Protein AF-A0A950E9M8-F1 (afdb_monomer_lite)

Secondary structure (DSSP, 8-state):
-EEEEEE--SBS-EEEEEE-S-----SS--SSS-EEEEEEEE-TTTS-EEEEETTEEEE--S-TTS-EEEEEEEETTEEEEEETTEEEEEEEESPPPP-EEEES---SSSS-S--B-EEEEEE------

Radius of gyration: 14.22 Å; chains: 1; bounding box: 33×29×37 Å

Sequence (129 aa):
TRIRWDINGGQGTNFNVESWADSSPQGDNPPIGQAVVFYVSEWNGNSGVQVWLGNAVYTLTTNQNDFHTYQLQYHGGQYTASVDGVQVLGPVTGLPTPNTIYIGNPNFGYWTSSSWGQFDVDYVRVTAP

Foldseek 3Di:
DKKAWAFQKQFWFKKFFWAAPDQDLDDQDPPPRIQTQWMWDRHPRPQAIWIDGRPDIDHDPDHSRDIKDWDWDDDPQFIFIDINPHTDDDRDHDGDDTDYIDGTHSHPDDDDDMDHTDMDDPDDDDDDD

pLDDT: mean 84.2, std 13.76, range [51.75, 98.25]

Structure (mmCIF, N/CA/C/O backbone):
data_AF-A0A950E9M8-F1
#
_entry.id   AF-A0A950E9M8-F1
#
loop_
_atom_site.group_PDB
_atom_site.id
_atom_site.type_symbol
_atom_site.label_atom_id
_atom_site.label_alt_id
_atom_site.label_comp_id
_atom_site.label_asym_id
_atom_site.label_entity_id
_atom_site.label_seq_id
_atom_site.pdbx_PDB_ins_code
_atom_site.Cartn_x
_atom_site.Cartn_y
_atom_site.Cartn_z
_atom_site.occupancy
_atom_site.B_iso_or_equiv
_atom_site.auth_seq_id
_atom_site.auth_comp_id
_atom_site.auth_asym_id
_atom_site.auth_atom_id
_atom_site.pdbx_PDB_model_num
ATOM 1 N N . THR A 1 1 ? -1.340 -8.026 1.694 1.00 93.56 1 THR A N 1
ATOM 2 C CA . THR A 1 1 ? -1.115 -8.264 0.257 1.00 93.56 1 THR A CA 1
ATOM 3 C C . THR A 1 1 ? 0.213 -8.974 0.074 1.00 93.56 1 THR A C 1
ATOM 5 O O . THR A 1 1 ? 1.052 -8.856 0.963 1.00 93.56 1 THR A O 1
ATOM 8 N N . ARG A 1 2 ? 0.397 -9.739 -1.003 1.00 96.69 2 ARG A N 1
ATOM 9 C CA . ARG A 1 2 ? 1.681 -10.364 -1.355 1.00 96.69 2 ARG A CA 1
ATOM 10 C C . ARG A 1 2 ? 2.085 -9.921 -2.755 1.00 96.69 2 ARG A C 1
ATOM 12 O O . ARG A 1 2 ? 1.326 -10.147 -3.694 1.00 96.69 2 ARG A O 1
ATOM 19 N N . ILE A 1 3 ? 3.231 -9.250 -2.857 1.00 94.81 3 ILE A N 1
ATOM 20 C CA . ILE A 1 3 ? 3.658 -8.517 -4.055 1.00 94.81 3 ILE A CA 1
ATOM 21 C C . ILE A 1 3 ? 5.130 -8.815 -4.348 1.00 94.81 3 ILE A C 1
ATOM 23 O O . ILE A 1 3 ? 5.919 -8.956 -3.414 1.00 94.81 3 ILE A O 1
ATOM 27 N N . ARG A 1 4 ? 5.483 -8.892 -5.630 1.00 92.69 4 ARG A N 1
ATOM 28 C CA . ARG A 1 4 ? 6.857 -8.950 -6.142 1.00 92.69 4 ARG A CA 1
ATOM 29 C C . ARG A 1 4 ? 7.076 -7.821 -7.142 1.00 92.69 4 ARG A C 1
ATOM 31 O O . ARG A 1 4 ? 6.187 -7.557 -7.946 1.00 92.69 4 ARG A O 1
ATOM 38 N N . TRP A 1 5 ? 8.247 -7.194 -7.123 1.00 88.44 5 TRP A N 1
ATOM 39 C CA . TRP A 1 5 ? 8.585 -6.077 -8.007 1.00 88.44 5 TRP A CA 1
ATOM 40 C C . TRP A 1 5 ? 9.580 -6.551 -9.065 1.00 88.44 5 TRP A C 1
ATOM 42 O O . TRP A 1 5 ? 10.733 -6.838 -8.756 1.00 88.44 5 TRP A O 1
ATOM 52 N N . ASP A 1 6 ? 9.122 -6.699 -10.308 1.00 83.88 6 ASP A N 1
ATOM 53 C CA . ASP A 1 6 ? 9.925 -7.277 -11.393 1.00 83.88 6 ASP A CA 1
ATOM 54 C C . ASP A 1 6 ? 10.837 -6.237 -12.044 1.00 83.88 6 ASP A C 1
ATOM 56 O O . ASP A 1 6 ? 12.010 -6.504 -12.310 1.00 83.88 6 ASP A O 1
ATOM 60 N N . ILE A 1 7 ? 10.282 -5.053 -12.315 1.00 79.56 7 ILE A N 1
ATOM 61 C CA . ILE A 1 7 ? 10.964 -3.960 -13.007 1.00 79.56 7 ILE A CA 1
ATOM 62 C C . ILE A 1 7 ? 10.759 -2.690 -12.197 1.00 79.56 7 ILE A C 1
ATOM 64 O O . ILE A 1 7 ? 9.625 -2.256 -11.993 1.00 79.56 7 ILE A O 1
ATOM 68 N N . ASN A 1 8 ? 11.867 -2.063 -11.808 1.00 72.06 8 ASN A N 1
ATOM 69 C CA . ASN A 1 8 ? 11.834 -0.736 -11.214 1.00 72.06 8 ASN A CA 1
ATOM 70 C C . ASN A 1 8 ? 11.547 0.298 -12.294 1.00 72.06 8 ASN A C 1
ATOM 72 O O . ASN A 1 8 ? 12.277 0.423 -13.282 1.00 72.06 8 ASN A O 1
ATOM 76 N N . GLY A 1 9 ? 10.491 1.062 -12.081 1.00 68.31 9 GLY A N 1
ATOM 77 C CA . GLY A 1 9 ? 10.170 2.220 -12.883 1.00 68.31 9 GLY A CA 1
ATOM 78 C C . GLY A 1 9 ? 9.475 3.216 -11.985 1.00 68.31 9 GLY A C 1
ATOM 79 O O . GLY A 1 9 ? 8.585 2.851 -11.227 1.00 68.31 9 GLY A O 1
ATOM 80 N N . GLY A 1 10 ? 9.875 4.483 -12.079 1.00 65.50 10 GLY A N 1
ATOM 81 C CA . GLY A 1 10 ? 9.367 5.537 -11.202 1.00 65.50 10 GLY A CA 1
ATOM 82 C C . GLY A 1 10 ? 7.876 5.858 -11.378 1.00 65.50 10 GLY A C 1
ATOM 83 O O . GLY A 1 10 ? 7.437 6.873 -10.850 1.00 65.50 10 GLY A O 1
ATOM 84 N N . GLN A 1 11 ? 7.121 5.067 -12.154 1.00 70.69 11 GLN A N 1
ATOM 85 C CA . GLN A 1 11 ? 5.669 5.152 -12.334 1.00 70.69 11 GLN A CA 1
ATOM 86 C C . GLN A 1 11 ? 5.048 3.762 -12.452 1.00 70.69 11 GLN A C 1
ATOM 88 O O . GLN A 1 11 ? 5.693 2.785 -12.827 1.00 70.69 11 GLN A O 1
ATOM 93 N N . GLY A 1 12 ? 3.728 3.710 -12.277 1.00 67.62 12 GLY A N 1
ATOM 94 C CA . GLY A 1 12 ? 2.922 2.563 -12.703 1.00 67.62 12 GLY A CA 1
ATOM 95 C C . GLY A 1 12 ? 2.739 1.484 -11.649 1.00 67.62 12 GLY A C 1
ATOM 96 O O . GLY A 1 12 ? 1.859 0.641 -11.800 1.00 67.62 12 GLY A O 1
ATOM 97 N N . THR A 1 13 ? 3.520 1.523 -10.574 1.00 77.94 13 THR A N 1
ATOM 98 C CA . THR A 1 13 ? 3.661 0.394 -9.660 1.00 77.94 13 THR A CA 1
ATOM 99 C C . THR A 1 13 ? 3.424 0.821 -8.225 1.00 77.94 13 THR A C 1
ATOM 101 O O . THR A 1 13 ? 4.360 1.067 -7.475 1.00 77.94 13 THR A O 1
ATOM 104 N N . ASN A 1 14 ? 2.156 0.956 -7.844 1.00 84.88 14 ASN A N 1
ATOM 105 C CA . ASN A 1 14 ? 1.789 1.313 -6.479 1.00 84.88 14 ASN A CA 1
ATOM 106 C C . ASN A 1 14 ? 0.675 0.399 -5.973 1.00 84.88 14 ASN A C 1
ATOM 108 O O . ASN A 1 14 ? -0.177 -0.054 -6.737 1.00 84.88 14 ASN A O 1
ATOM 112 N N . PHE A 1 15 ? 0.666 0.148 -4.674 1.00 90.31 15 PHE A N 1
ATOM 113 C CA . PHE A 1 15 ? -0.447 -0.451 -3.960 1.00 90.31 15 PHE A CA 1
ATOM 114 C C . PHE A 1 15 ? -0.852 0.500 -2.839 1.00 90.31 15 PHE A C 1
ATOM 116 O O . PHE A 1 15 ? -0.063 0.742 -1.925 1.00 90.31 15 PHE A O 1
ATOM 123 N N . ASN A 1 16 ? -2.077 1.017 -2.884 1.00 88.75 16 ASN A N 1
ATOM 124 C CA . ASN A 1 16 ? -2.522 2.077 -1.984 1.00 88.75 16 ASN A CA 1
ATOM 125 C C . ASN A 1 16 ? -3.772 1.630 -1.245 1.00 88.75 16 ASN A C 1
ATOM 127 O O . ASN A 1 16 ? -4.662 1.004 -1.818 1.00 88.75 16 ASN A O 1
ATOM 131 N N . VAL A 1 17 ? -3.858 2.003 0.022 1.00 92.31 17 VAL A N 1
ATOM 132 C CA . VAL A 1 17 ? -5.060 1.900 0.839 1.00 92.31 17 VAL A CA 1
ATOM 133 C C . VAL A 1 17 ? -5.376 3.307 1.317 1.00 92.31 17 VAL A C 1
ATOM 135 O O . VAL A 1 17 ? -4.589 3.935 2.034 1.00 92.31 17 VAL A O 1
ATOM 138 N N . GLU A 1 18 ? -6.517 3.816 0.875 1.00 89.12 18 GLU A N 1
ATOM 139 C CA . GLU A 1 18 ? -6.855 5.231 0.971 1.00 89.12 18 GLU A CA 1
ATOM 140 C C . GLU A 1 18 ? -8.259 5.423 1.543 1.00 89.12 18 GLU A C 1
ATOM 142 O O . GLU A 1 18 ? -9.135 4.555 1.446 1.00 89.12 18 GLU A O 1
ATOM 147 N N . SER A 1 19 ? -8.463 6.588 2.153 1.00 88.69 19 SER A N 1
ATOM 148 C CA . SER A 1 19 ? -9.788 7.107 2.474 1.00 88.69 19 SER A CA 1
ATOM 149 C C . SER A 1 19 ? -10.193 8.101 1.395 1.00 88.69 19 SER A C 1
ATOM 151 O O . SER A 1 19 ? -9.561 9.153 1.254 1.00 88.69 19 SER A O 1
ATOM 153 N N . TRP A 1 20 ? -11.266 7.782 0.677 1.00 81.06 20 TRP A N 1
ATOM 154 C CA . TRP A 1 20 ? -11.803 8.596 -0.410 1.00 81.06 20 TRP A CA 1
ATOM 155 C C . TRP A 1 20 ? -13.279 8.915 -0.200 1.00 81.06 20 TRP A C 1
ATOM 157 O O . TRP A 1 20 ? -14.041 8.073 0.266 1.00 81.06 20 TRP A O 1
ATOM 167 N N . ALA A 1 21 ? -13.692 10.141 -0.526 1.00 78.75 21 ALA A N 1
ATOM 168 C CA . ALA A 1 21 ? -15.099 10.531 -0.421 1.00 78.75 21 ALA A CA 1
ATOM 169 C C . ALA A 1 21 ? -15.962 9.875 -1.514 1.00 78.75 21 ALA A C 1
ATOM 171 O O . ALA A 1 21 ? -17.093 9.479 -1.245 1.00 78.75 21 ALA A O 1
ATOM 172 N N . ASP A 1 22 ? -15.410 9.730 -2.720 1.00 76.25 22 ASP A N 1
ATOM 173 C CA . ASP A 1 22 ? -16.010 9.024 -3.852 1.00 76.25 22 ASP A CA 1
ATOM 174 C C . ASP A 1 22 ? -15.077 7.883 -4.243 1.00 76.25 22 ASP A C 1
ATOM 176 O O . ASP A 1 22 ? -13.983 8.152 -4.706 1.00 76.25 22 ASP A O 1
ATOM 180 N N . SER A 1 23 ? -15.474 6.630 -4.024 1.00 74.94 23 SER A N 1
ATOM 181 C CA . SER A 1 23 ? -14.687 5.434 -4.359 1.00 74.94 23 SER A CA 1
ATOM 182 C C . SER A 1 23 ? -15.138 4.757 -5.659 1.00 74.94 23 SER A C 1
ATOM 184 O O . SER A 1 23 ? -14.855 3.575 -5.881 1.00 74.94 23 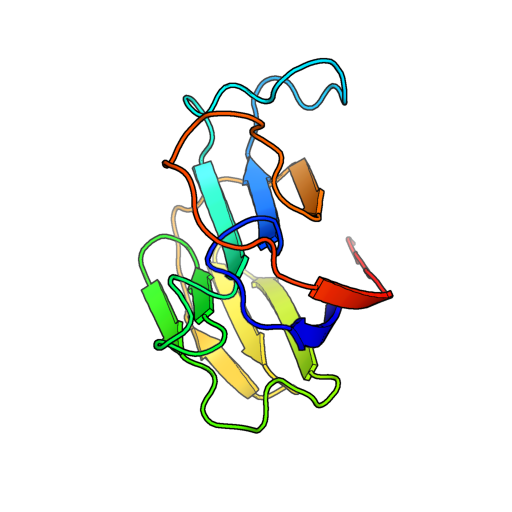SER A O 1
ATOM 186 N N . SER A 1 24 ? -15.883 5.466 -6.514 1.00 75.94 24 SER A N 1
ATOM 187 C CA . SER A 1 24 ? -16.328 4.920 -7.793 1.00 75.94 24 SER A CA 1
ATOM 188 C C . SER A 1 24 ? -15.135 4.679 -8.737 1.00 75.94 24 SER A C 1
ATOM 190 O O . SER A 1 24 ? -14.272 5.541 -8.885 1.00 75.94 24 SER A O 1
ATOM 192 N N . PRO A 1 25 ? -15.048 3.510 -9.405 1.00 69.56 25 PRO A N 1
ATOM 193 C CA . PRO A 1 25 ? -13.911 3.170 -10.261 1.00 69.56 25 PRO A CA 1
ATOM 194 C C . PRO A 1 25 ? -14.083 3.769 -11.668 1.00 69.56 25 PRO A C 1
ATOM 196 O O . PRO A 1 25 ? -14.095 3.040 -12.661 1.00 69.56 25 PRO A O 1
ATOM 199 N N . GLN A 1 26 ? -14.321 5.078 -11.770 1.00 67.50 26 GLN A N 1
ATOM 200 C CA . GLN A 1 26 ? -14.597 5.749 -13.042 1.00 67.50 26 GLN A CA 1
ATOM 201 C C . GLN A 1 26 ? -13.672 6.946 -13.261 1.00 67.50 26 GLN A C 1
ATOM 203 O O . GLN A 1 26 ? -13.610 7.852 -12.439 1.00 67.50 26 GLN A O 1
ATOM 208 N N . GLY A 1 27 ? -13.040 6.992 -14.437 1.00 62.97 27 GLY A N 1
ATOM 209 C CA . GLY A 1 27 ? -12.246 8.138 -14.881 1.00 62.97 27 GLY A CA 1
ATOM 210 C C . GLY A 1 27 ? -10.795 8.137 -14.394 1.00 62.97 27 GLY A C 1
ATOM 211 O O . GLY A 1 27 ? -10.248 7.105 -14.015 1.00 62.97 27 GLY A O 1
ATOM 212 N N . ASP A 1 28 ? -10.169 9.309 -14.499 1.00 60.31 28 ASP A N 1
ATOM 213 C CA . ASP A 1 28 ? -8.851 9.602 -13.932 1.00 60.31 28 ASP A CA 1
ATOM 214 C C . ASP A 1 28 ? -9.043 9.935 -12.454 1.00 60.31 28 ASP A C 1
ATOM 216 O O . ASP A 1 28 ? -9.873 10.788 -12.123 1.00 60.31 28 ASP A O 1
ATOM 220 N N . ASN A 1 29 ? -8.317 9.264 -11.563 1.00 59.22 29 ASN A N 1
ATOM 221 C CA . ASN A 1 29 ? -8.490 9.515 -10.142 1.00 59.22 29 ASN A CA 1
ATOM 222 C C . ASN A 1 29 ? -7.922 10.902 -9.803 1.00 59.22 29 ASN A C 1
ATOM 224 O O . ASN A 1 29 ? -6.706 11.102 -9.945 1.00 59.22 29 ASN A O 1
ATOM 228 N N . PRO A 1 30 ? -8.750 11.872 -9.355 1.00 55.72 30 PRO A N 1
ATOM 229 C CA . PRO A 1 30 ? -8.250 13.193 -9.007 1.00 55.72 30 PRO A CA 1
ATOM 230 C C . PRO A 1 30 ? -7.180 13.060 -7.916 1.00 55.72 30 PRO A C 1
ATOM 232 O O . PRO A 1 30 ? -7.453 12.479 -6.872 1.00 55.72 30 PRO A O 1
ATOM 235 N N . PRO A 1 31 ? -5.975 13.627 -8.093 1.00 55.31 31 PRO A N 1
ATOM 236 C CA . PRO A 1 31 ? -4.867 13.450 -7.150 1.00 55.31 31 PRO A CA 1
ATOM 237 C C . PRO A 1 31 ? -5.058 14.214 -5.825 1.00 55.31 31 PRO A C 1
ATOM 239 O O . PRO A 1 31 ? -4.132 14.342 -5.026 1.00 55.31 31 PRO A O 1
ATOM 242 N N . ILE A 1 32 ? -6.240 14.795 -5.611 1.00 56.47 32 ILE A N 1
ATOM 243 C CA . ILE A 1 32 ? -6.530 15.774 -4.570 1.00 56.47 32 ILE A CA 1
ATOM 244 C C . ILE A 1 32 ? -7.761 15.295 -3.804 1.00 56.47 32 ILE A C 1
ATOM 246 O O . ILE A 1 32 ? -8.792 15.001 -4.399 1.00 56.47 32 ILE A O 1
ATOM 250 N N . GLY A 1 33 ? -7.656 15.255 -2.475 1.00 60.19 33 GLY A N 1
ATOM 251 C CA . GLY A 1 33 ? -8.748 14.839 -1.588 1.00 60.19 33 GLY A CA 1
ATOM 252 C C . GLY A 1 33 ? -8.616 13.422 -1.024 1.00 60.19 33 GLY A C 1
ATOM 253 O O . GLY A 1 33 ? -9.412 13.063 -0.158 1.00 60.19 33 GLY A O 1
ATOM 254 N N . GLN A 1 34 ? -7.601 12.644 -1.429 1.00 74.12 34 GLN A N 1
ATOM 255 C CA . GLN A 1 34 ? -7.211 11.433 -0.695 1.00 74.12 34 GLN A CA 1
ATOM 256 C C . GLN A 1 34 ? -6.486 11.742 0.601 1.00 74.12 34 GLN A C 1
ATOM 258 O O . GLN A 1 34 ? -5.574 12.566 0.651 1.00 74.12 34 GLN A O 1
ATOM 263 N N . ALA A 1 35 ? -6.815 10.952 1.618 1.00 81.25 35 ALA A N 1
ATOM 264 C CA . ALA A 1 35 ? -5.900 10.680 2.708 1.00 81.25 35 ALA A CA 1
ATOM 265 C C . ALA A 1 35 ? -5.315 9.275 2.519 1.00 81.25 35 ALA A C 1
ATOM 267 O O . ALA A 1 35 ? -6.015 8.268 2.674 1.00 81.25 35 ALA A O 1
ATOM 268 N N . VAL A 1 36 ? -4.029 9.223 2.166 1.00 81.00 36 VAL A N 1
ATOM 269 C CA . VAL A 1 36 ? -3.277 7.970 2.052 1.00 81.00 36 VAL A CA 1
ATOM 270 C C . VAL A 1 36 ? -3.048 7.417 3.455 1.00 81.00 36 VAL A C 1
ATOM 272 O O . VAL A 1 36 ? -2.434 8.070 4.299 1.00 81.00 36 VAL A O 1
ATOM 275 N N . VAL A 1 37 ? -3.562 6.214 3.714 1.00 92.69 37 VAL A N 1
ATOM 276 C CA . VAL A 1 37 ? -3.364 5.520 4.994 1.00 92.69 37 VAL A CA 1
ATOM 277 C C . VAL A 1 37 ? -2.141 4.622 4.893 1.00 92.69 37 VAL A C 1
ATOM 279 O O . VAL A 1 37 ? -1.272 4.663 5.762 1.00 92.69 37 VAL A O 1
ATOM 282 N N . PHE A 1 38 ? -2.060 3.842 3.817 1.00 94.19 38 PHE A N 1
ATOM 283 C CA . PHE A 1 38 ? -0.986 2.889 3.582 1.00 94.19 38 PHE A CA 1
ATOM 284 C C . PHE A 1 38 ? -0.624 2.828 2.101 1.00 94.19 38 PHE A C 1
ATOM 286 O O . PHE A 1 38 ? -1.503 2.863 1.242 1.00 94.19 38 PHE A O 1
ATOM 293 N N . TYR A 1 39 ? 0.668 2.739 1.813 1.00 91.50 39 TYR A N 1
ATOM 294 C CA . TYR A 1 39 ? 1.208 2.804 0.459 1.00 91.50 39 TYR A CA 1
ATOM 295 C C . TYR A 1 39 ? 2.373 1.826 0.328 1.00 91.50 39 TYR A C 1
ATOM 297 O O . TYR A 1 39 ? 3.191 1.731 1.241 1.00 91.50 39 TYR A O 1
ATOM 305 N N . VAL A 1 40 ? 2.468 1.109 -0.788 1.00 92.06 40 VAL A N 1
ATOM 306 C CA . VAL A 1 40 ? 3.643 0.312 -1.156 1.00 92.06 40 VAL A CA 1
ATOM 307 C C . VAL A 1 40 ? 4.010 0.653 -2.590 1.00 92.06 40 VAL A C 1
ATOM 309 O O . VAL A 1 40 ? 3.183 0.493 -3.484 1.00 92.06 40 VAL A O 1
ATOM 312 N N . SER A 1 41 ? 5.222 1.145 -2.813 1.00 87.56 41 SER A N 1
ATOM 313 C CA . SER A 1 41 ? 5.635 1.675 -4.113 1.00 87.56 41 SER A CA 1
ATOM 314 C C . SER A 1 41 ? 7.140 1.662 -4.284 1.00 87.56 41 SER A C 1
ATOM 316 O O . SER A 1 41 ? 7.883 1.801 -3.318 1.00 87.56 41 SER A O 1
ATOM 318 N N . GLU A 1 42 ? 7.589 1.547 -5.524 1.00 79.94 42 GLU A N 1
ATOM 319 C CA . GLU A 1 42 ? 8.955 1.865 -5.916 1.00 79.94 42 GLU A CA 1
ATOM 320 C C . GLU A 1 42 ? 9.011 3.349 -6.301 1.00 79.94 42 GLU A C 1
ATOM 322 O O . GLU A 1 42 ? 8.420 3.770 -7.295 1.00 79.94 42 GLU A O 1
ATOM 327 N N . TRP A 1 43 ? 9.690 4.164 -5.488 1.00 68.94 43 TRP A N 1
ATOM 328 C CA . TRP A 1 43 ? 9.810 5.598 -5.750 1.00 68.94 43 TRP A CA 1
ATOM 329 C C . TRP A 1 43 ? 11.174 5.913 -6.379 1.00 68.94 43 TRP A C 1
ATOM 331 O O . TRP A 1 43 ? 12.214 5.919 -5.708 1.00 68.94 43 TRP A O 1
ATOM 341 N N . ASN A 1 44 ? 11.141 6.270 -7.667 1.00 62.81 44 ASN A N 1
ATOM 342 C CA . ASN A 1 44 ? 12.255 6.822 -8.449 1.00 62.81 44 ASN A CA 1
ATOM 343 C C . ASN A 1 44 ? 13.436 5.884 -8.768 1.00 62.81 44 ASN A C 1
ATOM 345 O O . ASN A 1 44 ? 14.581 6.343 -8.792 1.00 62.81 44 ASN A O 1
ATOM 349 N N . GLY A 1 45 ? 13.197 4.607 -9.063 1.00 59.00 45 GLY A N 1
ATOM 350 C CA . GLY A 1 45 ? 14.163 3.645 -9.620 1.00 59.00 45 GLY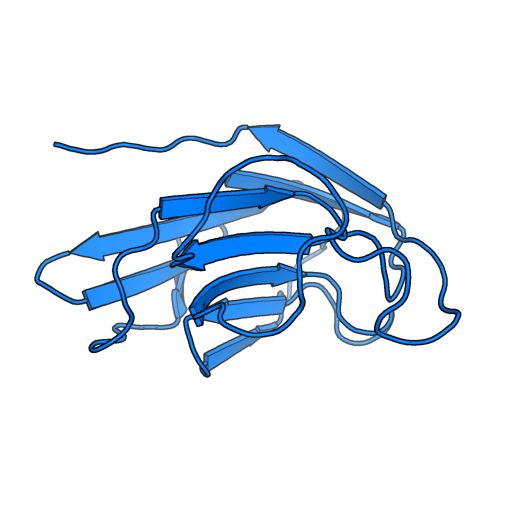 A CA 1
ATOM 351 C C . GLY A 1 45 ? 15.316 3.210 -8.699 1.00 59.00 45 GLY A C 1
ATOM 352 O O . GLY A 1 45 ? 15.857 2.117 -8.868 1.00 59.00 45 GLY A O 1
ATOM 353 N N . ASN A 1 46 ? 15.702 4.058 -7.741 1.00 60.81 46 ASN A N 1
ATOM 354 C CA . ASN A 1 46 ? 16.959 3.984 -6.992 1.00 60.81 46 ASN A CA 1
ATOM 355 C C . ASN A 1 46 ? 16.771 3.879 -5.473 1.00 60.81 46 ASN A C 1
ATOM 357 O O . ASN A 1 46 ? 17.752 3.677 -4.760 1.00 60.81 46 ASN A O 1
ATOM 361 N N . SER A 1 47 ? 15.547 4.043 -4.964 1.00 69.75 47 SER A N 1
ATOM 362 C CA . SER A 1 47 ? 15.293 4.059 -3.514 1.00 69.75 47 SER A CA 1
ATOM 363 C C . SER A 1 47 ? 14.826 2.708 -2.972 1.00 69.75 47 SER A C 1
ATOM 365 O O . SER A 1 47 ? 14.662 2.576 -1.760 1.00 69.75 47 SER A O 1
ATOM 367 N N . GLY A 1 48 ? 14.605 1.731 -3.858 1.00 82.75 48 GLY A N 1
ATOM 368 C CA . GLY A 1 48 ? 13.958 0.463 -3.537 1.00 82.75 48 GLY A CA 1
ATOM 369 C C . GLY A 1 48 ? 12.466 0.624 -3.242 1.00 82.75 48 GLY A C 1
ATOM 370 O O . GLY A 1 48 ? 11.909 1.725 -3.264 1.00 82.75 48 GLY A O 1
ATOM 371 N N . VAL A 1 49 ? 11.816 -0.498 -2.942 1.00 89.56 49 VAL A N 1
ATOM 372 C CA . VAL A 1 49 ? 10.403 -0.516 -2.549 1.00 89.56 49 VAL A CA 1
ATOM 373 C C . VAL A 1 49 ? 10.236 0.148 -1.189 1.00 89.56 49 VAL A C 1
ATOM 375 O O . VAL A 1 49 ? 10.876 -0.226 -0.207 1.00 89.56 49 VAL A O 1
ATOM 378 N N . GLN A 1 50 ? 9.336 1.113 -1.118 1.00 91.31 50 GLN A N 1
ATOM 379 C CA . GLN A 1 50 ? 8.965 1.829 0.084 1.00 91.31 50 GLN A CA 1
ATOM 380 C C . GLN A 1 50 ? 7.583 1.400 0.562 1.00 91.31 50 GLN A C 1
ATOM 382 O O . GLN A 1 50 ? 6.674 1.162 -0.230 1.00 91.31 50 GLN A O 1
ATOM 387 N N . VAL A 1 51 ? 7.428 1.346 1.879 1.00 93.56 51 VAL A N 1
ATOM 388 C CA . VAL A 1 51 ? 6.163 1.156 2.583 1.00 93.56 51 VAL A CA 1
ATOM 389 C C . VAL A 1 51 ? 5.887 2.425 3.365 1.00 93.56 51 VAL A C 1
ATOM 391 O O . VAL A 1 51 ? 6.755 2.870 4.115 1.00 93.56 51 VAL A O 1
ATOM 394 N N . TRP A 1 52 ? 4.723 3.039 3.178 1.00 93.94 52 TRP A N 1
ATOM 395 C CA . TRP A 1 52 ? 4.330 4.240 3.909 1.00 93.94 52 TRP A CA 1
ATOM 396 C C . TRP A 1 52 ? 3.121 3.952 4.793 1.00 93.94 52 TRP A C 1
ATOM 398 O O . TRP A 1 52 ? 2.228 3.187 4.424 1.00 93.94 52 TRP A O 1
ATOM 408 N N . LEU A 1 53 ? 3.093 4.593 5.959 1.00 95.75 53 LEU A N 1
ATOM 409 C CA . LEU A 1 53 ? 1.974 4.592 6.895 1.00 95.75 53 LEU A CA 1
ATOM 410 C C . LEU A 1 53 ? 1.749 6.028 7.378 1.00 95.75 53 LEU A C 1
ATOM 412 O O . LEU A 1 53 ? 2.486 6.534 8.230 1.00 95.75 53 LEU A O 1
ATOM 416 N N . GLY A 1 54 ? 0.767 6.713 6.790 1.00 92.31 54 GLY A N 1
ATOM 417 C CA . GLY A 1 54 ? 0.670 8.170 6.883 1.00 92.31 54 GLY A CA 1
ATOM 418 C C . GLY A 1 54 ? 1.949 8.844 6.368 1.00 92.31 54 GLY A C 1
ATOM 419 O O . GLY A 1 54 ? 2.334 8.648 5.221 1.00 92.31 54 GLY A O 1
ATOM 420 N N . ASN A 1 55 ? 2.632 9.600 7.235 1.00 91.06 55 ASN A N 1
ATOM 421 C CA . ASN A 1 5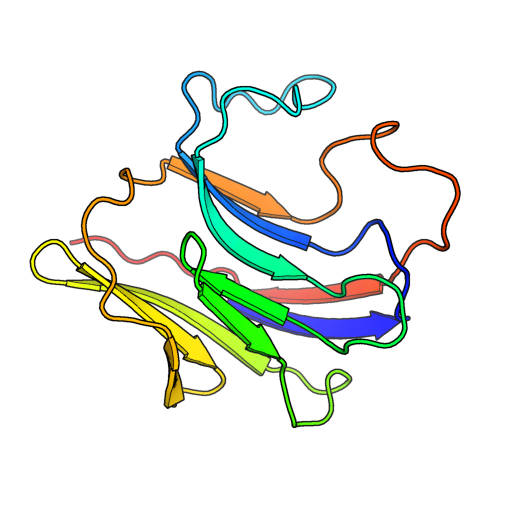5 ? 3.888 10.294 6.905 1.00 91.06 55 ASN A CA 1
ATOM 422 C C . ASN A 1 55 ? 5.154 9.472 7.208 1.00 91.06 55 ASN A C 1
ATOM 424 O O . ASN A 1 55 ? 6.264 9.941 6.956 1.00 91.06 55 ASN A O 1
ATOM 428 N N . ALA A 1 56 ? 5.017 8.292 7.817 1.00 93.12 56 ALA A N 1
ATOM 429 C CA . ALA A 1 56 ? 6.156 7.445 8.142 1.00 93.12 56 ALA A CA 1
ATOM 430 C C . ALA A 1 56 ? 6.515 6.570 6.936 1.00 93.12 56 ALA A C 1
ATOM 432 O O . ALA A 1 56 ? 5.622 6.013 6.300 1.00 93.12 56 ALA A O 1
ATOM 433 N N . VAL A 1 57 ? 7.810 6.435 6.647 1.00 93.38 57 VAL A N 1
ATOM 434 C CA . VAL A 1 57 ? 8.327 5.712 5.477 1.00 93.38 57 VAL A CA 1
ATOM 435 C C . VAL A 1 57 ? 9.348 4.672 5.924 1.00 93.38 57 VAL A C 1
ATOM 437 O O . VAL A 1 57 ? 10.239 4.967 6.719 1.00 93.38 57 VAL A O 1
ATOM 440 N N . TYR A 1 58 ? 9.223 3.462 5.391 1.00 94.38 58 TYR A N 1
ATOM 441 C CA . TYR A 1 58 ? 10.188 2.377 5.518 1.00 94.38 58 TYR A CA 1
ATOM 442 C C . TYR A 1 58 ? 10.657 1.956 4.126 1.00 94.38 58 TYR A C 1
ATOM 444 O O . TYR A 1 58 ? 9.831 1.725 3.247 1.00 94.38 58 TYR A O 1
ATOM 452 N N . THR A 1 59 ? 11.967 1.822 3.932 1.00 93.25 59 THR A N 1
ATOM 453 C CA . THR A 1 59 ? 12.549 1.261 2.706 1.00 93.25 59 THR A CA 1
ATOM 454 C C . THR A 1 59 ? 12.861 -0.212 2.922 1.00 93.25 59 THR A C 1
ATOM 456 O O . THR A 1 59 ? 13.564 -0.565 3.870 1.00 93.25 59 THR A O 1
ATOM 459 N N . LEU A 1 60 ? 12.364 -1.060 2.024 1.00 92.12 60 LEU A N 1
ATOM 460 C CA . LEU A 1 60 ? 12.669 -2.482 1.990 1.00 92.12 60 LEU A CA 1
ATOM 461 C C . LEU A 1 60 ? 14.175 -2.690 1.804 1.00 92.12 60 LEU A C 1
ATOM 463 O O . LEU A 1 60 ? 14.775 -2.167 0.869 1.00 92.12 60 LEU A O 1
ATOM 467 N N . THR A 1 61 ? 14.782 -3.465 2.697 1.00 90.12 61 THR A N 1
ATOM 468 C CA . THR A 1 61 ? 16.227 -3.744 2.673 1.00 90.12 61 THR A CA 1
ATOM 469 C C . THR A 1 61 ? 16.574 -5.100 2.058 1.00 90.12 61 THR A C 1
ATOM 471 O O . THR A 1 61 ? 17.748 -5.412 1.867 1.00 90.12 61 THR A O 1
ATOM 474 N N . THR A 1 62 ? 15.565 -5.919 1.769 1.00 89.00 62 THR A N 1
ATOM 475 C CA . THR A 1 62 ? 15.678 -7.236 1.136 1.00 89.00 62 THR A CA 1
ATOM 476 C C . THR A 1 62 ? 15.482 -7.148 -0.378 1.00 89.00 62 THR A C 1
ATOM 478 O O . THR A 1 62 ? 15.185 -6.090 -0.934 1.00 89.00 62 THR A O 1
ATOM 481 N N . ASN A 1 63 ? 15.688 -8.273 -1.066 1.00 88.38 63 ASN A N 1
ATOM 482 C CA . ASN A 1 63 ? 15.534 -8.367 -2.511 1.00 88.38 63 ASN A CA 1
ATOM 483 C C . ASN A 1 63 ? 14.069 -8.182 -2.943 1.00 88.38 63 ASN A C 1
ATOM 485 O O . ASN A 1 63 ? 13.293 -9.124 -2.947 1.00 88.38 63 ASN A O 1
ATOM 489 N N . GLN A 1 64 ? 13.731 -6.980 -3.393 1.00 86.00 64 GLN A N 1
ATOM 490 C CA . GLN A 1 64 ? 12.420 -6.606 -3.940 1.00 86.00 64 GLN A CA 1
ATOM 491 C C . GLN A 1 64 ? 11.886 -7.505 -5.080 1.00 86.00 64 GLN A C 1
ATOM 493 O O . GLN A 1 64 ? 10.677 -7.522 -5.321 1.00 86.00 64 GLN A O 1
ATOM 498 N N . ASN A 1 65 ? 12.762 -8.243 -5.776 1.00 89.94 65 ASN A N 1
ATOM 499 C CA . ASN A 1 65 ? 12.385 -9.194 -6.823 1.00 89.94 65 ASN A CA 1
ATOM 500 C C . ASN A 1 65 ? 11.870 -10.528 -6.258 1.00 89.94 65 ASN A C 1
ATOM 502 O O . ASN A 1 65 ? 11.489 -11.402 -7.033 1.00 89.94 65 ASN A O 1
ATOM 506 N N . ASP A 1 66 ? 11.829 -10.697 -4.936 1.00 94.50 66 ASP A N 1
ATOM 507 C CA . ASP A 1 66 ? 11.127 -11.789 -4.273 1.00 94.50 66 ASP A CA 1
ATOM 508 C C . ASP A 1 66 ? 9.701 -11.369 -3.882 1.00 94.50 66 ASP A C 1
ATOM 510 O O . ASP A 1 66 ? 9.357 -10.190 -3.791 1.00 94.50 66 ASP A O 1
ATOM 514 N N . PHE A 1 67 ? 8.825 -12.353 -3.669 1.00 96.25 67 PHE A N 1
ATOM 515 C CA . PHE A 1 67 ? 7.497 -12.063 -3.137 1.00 96.25 67 PHE A CA 1
ATOM 516 C C . PHE A 1 67 ? 7.582 -11.713 -1.653 1.00 96.25 67 PHE A C 1
ATOM 518 O O . PHE A 1 67 ? 7.884 -12.583 -0.834 1.00 96.25 67 PHE A O 1
ATOM 525 N N . HIS A 1 68 ? 7.167 -10.498 -1.317 1.00 97.00 68 HIS A N 1
ATOM 526 C CA . HIS A 1 68 ? 7.036 -10.019 0.052 1.00 97.00 68 HIS A CA 1
ATOM 527 C C . HIS A 1 68 ? 5.574 -9.894 0.456 1.00 97.00 68 HIS A C 1
ATOM 529 O O . HIS A 1 68 ? 4.696 -9.580 -0.356 1.00 97.00 68 HIS A O 1
ATOM 535 N N . THR A 1 69 ? 5.297 -10.133 1.733 1.00 97.94 69 THR A N 1
ATOM 536 C CA . THR A 1 69 ? 3.981 -9.878 2.317 1.00 97.94 69 THR A CA 1
ATOM 537 C C . THR A 1 69 ? 3.970 -8.522 2.998 1.00 97.94 69 THR A C 1
ATOM 539 O O . THR A 1 69 ? 4.778 -8.251 3.874 1.00 97.94 69 THR A O 1
ATOM 542 N N . TYR A 1 70 ? 3.021 -7.679 2.613 1.00 97.88 70 TYR A N 1
ATOM 543 C CA . TYR A 1 70 ? 2.808 -6.360 3.195 1.00 97.88 70 TYR A CA 1
ATOM 544 C C . TYR A 1 70 ? 1.457 -6.352 3.894 1.00 97.88 70 TYR A C 1
ATOM 546 O O . TYR A 1 70 ? 0.438 -6.731 3.298 1.00 97.88 70 TYR A O 1
ATOM 554 N N . GLN A 1 71 ? 1.419 -5.937 5.152 1.00 97.88 71 GLN A N 1
ATOM 555 C CA . GLN A 1 71 ? 0.199 -5.983 5.946 1.00 97.88 71 GLN A CA 1
ATOM 556 C C . GLN A 1 71 ? -0.023 -4.660 6.667 1.00 97.88 71 GLN A C 1
ATOM 558 O O . GLN A 1 71 ? 0.833 -4.204 7.414 1.00 97.88 71 GLN A O 1
ATOM 563 N N . LEU A 1 72 ? -1.209 -4.092 6.464 1.00 97.75 72 LEU A N 1
ATOM 564 C CA . LEU A 1 72 ? -1.777 -3.043 7.297 1.00 97.75 72 LEU A CA 1
ATOM 565 C C . LEU A 1 72 ? -2.660 -3.713 8.353 1.00 97.75 72 LEU A C 1
ATOM 567 O O . LEU A 1 72 ? -3.516 -4.532 8.006 1.00 97.75 72 LEU A O 1
ATOM 571 N N . GLN A 1 73 ? -2.468 -3.375 9.624 1.00 97.06 73 GLN A N 1
ATOM 572 C CA . GLN A 1 73 ? -3.334 -3.823 10.713 1.00 97.06 73 GLN A CA 1
ATOM 573 C C . GLN A 1 73 ? -3.925 -2.619 11.430 1.00 97.06 73 GLN A C 1
ATOM 575 O O . GLN A 1 73 ? -3.229 -1.633 11.652 1.00 97.06 73 GLN A O 1
ATOM 580 N N . TYR A 1 74 ? -5.197 -2.724 11.808 1.00 95.75 74 TYR A N 1
ATOM 581 C CA . TYR A 1 74 ? -5.867 -1.760 12.670 1.00 95.75 74 TYR A CA 1
ATOM 582 C C . TYR A 1 74 ? -6.257 -2.437 13.981 1.00 95.75 74 TYR A C 1
ATOM 584 O O . TYR A 1 74 ? -6.983 -3.431 13.976 1.00 95.75 74 TYR A O 1
ATOM 592 N N . HIS A 1 75 ? -5.782 -1.905 15.103 1.00 94.94 75 HIS A N 1
ATOM 593 C CA . HIS A 1 75 ? -6.116 -2.410 16.430 1.00 94.94 75 HIS A CA 1
ATOM 594 C C . HIS A 1 75 ? -6.185 -1.256 17.433 1.00 94.94 75 HIS A C 1
ATOM 596 O O . HIS A 1 75 ? -5.258 -0.457 17.541 1.00 94.94 75 HIS A O 1
ATOM 602 N N . GLY A 1 76 ? -7.291 -1.158 18.177 1.00 93.25 76 GLY A N 1
ATOM 603 C CA . GLY A 1 76 ? -7.435 -0.180 19.263 1.00 93.25 76 GLY A CA 1
ATOM 604 C C . GLY A 1 76 ? -7.286 1.289 18.842 1.00 93.25 76 GLY A C 1
ATOM 605 O O . GLY A 1 76 ? -6.736 2.076 19.607 1.00 93.25 76 GLY A O 1
ATOM 606 N N . GLY A 1 77 ? -7.732 1.671 17.638 1.00 94.25 77 GLY A N 1
ATOM 607 C CA . GLY A 1 77 ? -7.605 3.057 17.157 1.00 94.25 77 GLY A CA 1
ATOM 608 C C . GLY A 1 77 ? -6.276 3.385 16.474 1.00 94.25 77 GLY A C 1
ATOM 609 O O . GLY A 1 77 ? -6.008 4.554 16.201 1.00 94.25 77 GLY A O 1
ATOM 610 N N . GLN A 1 78 ? -5.433 2.381 16.230 1.00 96.81 78 GLN A N 1
ATOM 611 C CA . GLN A 1 78 ? -4.072 2.561 15.731 1.00 96.81 78 GLN A CA 1
ATOM 612 C C . GLN A 1 78 ? -3.816 1.676 14.520 1.00 96.81 78 GLN A C 1
ATOM 614 O O . GLN A 1 78 ? -4.309 0.549 14.461 1.00 96.81 78 GLN A O 1
ATOM 619 N N . TYR A 1 79 ? -3.001 2.176 13.595 1.00 97.88 79 TYR A N 1
ATOM 620 C CA . TYR A 1 79 ? -2.501 1.417 12.460 1.00 97.88 79 TYR A CA 1
ATOM 621 C C . TYR A 1 79 ? -1.046 1.002 12.663 1.00 97.88 79 TYR A C 1
ATOM 623 O O . TYR A 1 79 ? -0.232 1.788 13.151 1.00 97.88 79 TYR A O 1
ATOM 631 N N . THR A 1 80 ? -0.703 -0.208 12.237 1.00 98.19 80 THR A N 1
ATOM 632 C CA . THR A 1 80 ? 0.679 -0.681 12.084 1.00 98.19 80 THR A CA 1
ATOM 633 C C . THR A 1 80 ? 0.871 -1.247 10.685 1.00 98.19 80 THR A C 1
ATOM 635 O O . THR A 1 80 ? -0.081 -1.718 10.055 1.00 98.19 80 THR A O 1
ATOM 638 N N . ALA A 1 81 ? 2.109 -1.197 10.197 1.00 98.19 81 ALA A N 1
ATOM 639 C CA . ALA A 1 81 ? 2.490 -1.854 8.958 1.00 98.19 81 ALA A CA 1
ATOM 640 C C . ALA A 1 81 ? 3.606 -2.863 9.211 1.00 98.19 81 ALA A C 1
ATOM 642 O O . ALA A 1 81 ? 4.576 -2.561 9.912 1.00 98.19 81 ALA A O 1
ATOM 643 N N . SER A 1 82 ? 3.487 -4.040 8.607 1.00 98.25 82 SER A N 1
ATOM 644 C CA . SER A 1 82 ? 4.516 -5.073 8.628 1.00 98.25 82 SER A CA 1
ATOM 645 C C . SER A 1 82 ? 4.908 -5.523 7.227 1.00 98.25 82 SER A C 1
ATOM 647 O O . SER A 1 82 ? 4.110 -5.469 6.284 1.00 98.25 82 SER A O 1
ATOM 649 N N . VAL A 1 83 ? 6.158 -5.969 7.120 1.00 98.12 83 VAL A N 1
ATOM 650 C CA . VAL A 1 83 ? 6.718 -6.652 5.956 1.00 98.12 83 VAL A CA 1
ATOM 651 C C . VAL A 1 83 ? 7.196 -8.023 6.414 1.00 98.12 83 VAL A C 1
ATOM 653 O O . VAL A 1 83 ? 7.911 -8.123 7.408 1.00 98.12 83 VAL A O 1
ATOM 656 N N . ASP A 1 84 ? 6.756 -9.082 5.740 1.00 97.69 84 ASP A N 1
ATOM 657 C CA . ASP A 1 84 ? 7.110 -10.473 6.063 1.00 97.69 84 ASP A CA 1
ATOM 658 C C . ASP A 1 84 ? 6.852 -10.849 7.529 1.00 97.69 84 ASP A C 1
ATOM 660 O O . ASP A 1 84 ? 7.601 -11.586 8.166 1.00 97.69 84 ASP A O 1
ATOM 664 N N . GLY A 1 85 ? 5.754 -10.317 8.074 1.00 97.12 85 GLY A N 1
ATOM 665 C CA . GLY A 1 85 ? 5.330 -10.531 9.458 1.00 97.12 85 GLY A CA 1
ATOM 666 C C . GLY A 1 85 ? 6.075 -9.687 10.496 1.00 97.12 85 GLY A C 1
ATOM 667 O O . GLY A 1 85 ? 5.676 -9.685 11.659 1.00 97.12 85 GLY A O 1
ATOM 668 N N . VAL A 1 86 ? 7.104 -8.929 10.106 1.00 97.88 86 VAL A N 1
ATOM 669 C CA . VAL A 1 86 ? 7.848 -8.030 10.997 1.00 97.88 86 VAL A CA 1
ATOM 670 C C . VAL A 1 86 ? 7.261 -6.628 10.908 1.00 97.88 86 VAL A C 1
ATOM 672 O O . VAL A 1 86 ? 7.189 -6.047 9.828 1.00 97.88 86 VAL A O 1
ATOM 675 N N . GLN A 1 87 ? 6.830 -6.062 12.036 1.00 97.94 87 GLN A N 1
ATOM 676 C CA . GLN A 1 87 ? 6.365 -4.675 12.075 1.00 97.94 87 GLN A CA 1
ATOM 677 C C . GLN A 1 87 ? 7.509 -3.718 11.716 1.00 97.94 87 GLN A C 1
ATOM 679 O O . GLN A 1 87 ? 8.552 -3.726 12.365 1.00 97.94 87 GLN A O 1
ATOM 684 N N . VAL A 1 88 ? 7.284 -2.875 10.707 1.00 98.06 88 VAL A N 1
ATOM 685 C CA . VAL A 1 88 ? 8.255 -1.886 10.213 1.00 98.06 88 VAL A CA 1
ATOM 686 C C . VAL A 1 88 ? 7.829 -0.448 10.497 1.00 98.06 88 VAL A C 1
ATOM 688 O O . VAL A 1 88 ? 8.687 0.416 10.643 1.00 98.06 88 VAL A O 1
ATOM 691 N N . LEU A 1 89 ? 6.520 -0.183 10.609 1.00 98.12 89 LEU A N 1
ATOM 692 C CA . LEU A 1 89 ? 5.976 1.143 10.914 1.00 98.12 89 LEU A CA 1
ATOM 693 C C . LEU A 1 89 ? 4.824 1.073 11.918 1.00 98.12 89 LEU A C 1
ATOM 695 O O . LEU A 1 89 ? 4.091 0.083 12.007 1.00 98.12 89 LEU A O 1
ATOM 699 N N . GLY A 1 90 ? 4.633 2.190 12.615 1.00 96.44 90 GLY A N 1
ATOM 700 C CA . GLY A 1 90 ? 3.602 2.376 13.627 1.00 96.44 90 GLY A CA 1
ATOM 701 C C . GLY A 1 90 ? 4.013 1.919 15.032 1.00 96.44 90 GLY A C 1
ATOM 702 O O . GLY A 1 90 ? 5.148 1.484 15.240 1.00 96.44 90 GLY A O 1
ATOM 703 N N . PRO A 1 91 ? 3.096 2.037 16.008 1.00 97.06 91 PRO A N 1
ATOM 704 C CA . PRO A 1 91 ? 1.691 2.424 15.836 1.00 97.06 91 PRO A CA 1
ATOM 705 C C . PRO A 1 91 ? 1.492 3.893 15.429 1.00 97.06 91 PRO A C 1
ATOM 707 O O . PRO A 1 91 ? 2.180 4.781 15.926 1.00 97.06 91 PRO A O 1
ATOM 710 N N . VAL A 1 92 ? 0.531 4.150 14.537 1.00 96.88 92 VAL A N 1
ATOM 711 C CA . VAL A 1 92 ? 0.108 5.498 14.120 1.00 96.88 92 VAL A CA 1
ATOM 712 C C . VAL A 1 92 ? -1.372 5.697 14.437 1.00 96.88 92 VAL A C 1
ATOM 714 O O . VAL A 1 92 ? -2.209 4.868 14.085 1.00 96.88 92 VAL A O 1
ATOM 717 N N . THR A 1 93 ? -1.702 6.809 15.092 1.00 95.62 93 THR A N 1
ATOM 718 C CA . THR A 1 93 ? -3.076 7.245 15.387 1.00 95.62 93 THR A CA 1
ATOM 719 C C . THR A 1 93 ? -3.512 8.375 14.455 1.00 95.62 93 THR A C 1
ATOM 721 O O . THR A 1 93 ? -2.693 9.004 13.789 1.00 95.62 93 THR A O 1
ATOM 724 N N . GLY A 1 94 ? -4.818 8.660 14.417 1.00 92.62 94 GLY A N 1
ATOM 725 C CA . GLY A 1 94 ? -5.360 9.848 13.742 1.00 92.62 94 GLY A CA 1
ATOM 726 C C . GLY A 1 94 ? -5.447 9.757 12.216 1.00 92.62 94 GLY A C 1
ATOM 727 O O . GLY A 1 94 ? -5.898 10.708 11.584 1.00 92.62 94 GLY A O 1
ATOM 728 N N . LEU A 1 95 ? -5.063 8.624 11.622 1.00 93.94 95 LEU A N 1
ATOM 729 C CA . LEU A 1 95 ? -5.337 8.351 10.213 1.00 93.94 95 LEU A CA 1
ATOM 730 C C . LEU A 1 95 ? -6.830 8.033 10.018 1.00 93.94 95 LEU A C 1
ATOM 732 O O . LEU A 1 95 ? -7.435 7.393 10.885 1.00 93.94 95 LEU A O 1
ATOM 736 N N . PRO A 1 96 ? -7.435 8.456 8.895 1.00 92.44 96 PRO A N 1
ATOM 737 C CA . PRO A 1 96 ? -8.833 8.163 8.607 1.00 92.44 96 PRO A CA 1
ATOM 738 C C . PRO A 1 96 ? -9.060 6.667 8.364 1.00 92.44 96 PRO A C 1
ATOM 740 O O . PRO A 1 96 ? -8.125 5.891 8.174 1.00 92.44 96 PRO A O 1
ATOM 743 N N . THR A 1 97 ? -10.329 6.255 8.372 1.00 91.19 97 THR A N 1
ATOM 744 C CA . THR A 1 97 ? -10.703 4.87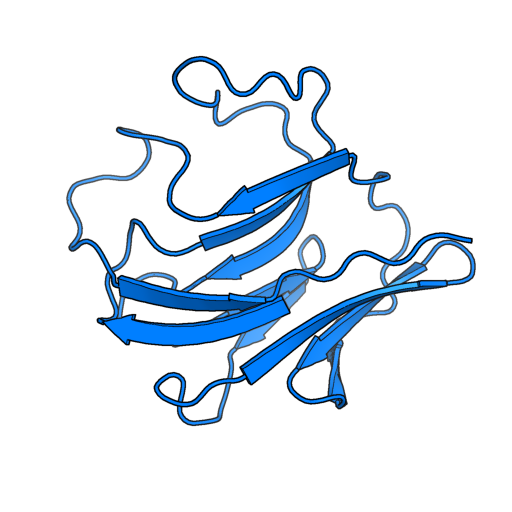8 8.024 1.00 91.19 97 THR A CA 1
ATOM 745 C C . THR A 1 97 ? -10.645 4.711 6.507 1.00 91.19 97 THR A C 1
ATOM 747 O O . THR A 1 97 ? -11.383 5.412 5.813 1.00 91.19 97 THR A O 1
ATOM 750 N N . PRO A 1 98 ? -9.794 3.823 5.968 1.00 91.56 98 PRO A N 1
ATOM 751 C CA . PRO A 1 98 ? -9.731 3.612 4.533 1.00 91.56 98 PRO A CA 1
ATOM 752 C C . PRO A 1 98 ? -10.963 2.857 4.035 1.00 91.56 98 PRO A C 1
ATOM 754 O O . PRO A 1 98 ? -11.509 1.999 4.729 1.00 91.56 98 PRO A O 1
ATOM 757 N N . ASN A 1 99 ? -11.371 3.148 2.805 1.00 89.88 99 ASN A N 1
ATOM 758 C CA . ASN A 1 99 ? -12.507 2.504 2.142 1.00 89.88 99 ASN A CA 1
ATOM 759 C C . ASN A 1 99 ? -12.185 2.014 0.725 1.00 89.88 99 ASN A C 1
ATOM 761 O O . ASN A 1 99 ? -13.048 1.421 0.082 1.00 89.88 99 ASN A O 1
ATOM 765 N N . THR A 1 100 ? -10.960 2.245 0.249 1.00 87.75 100 THR A N 1
ATOM 766 C CA . THR A 1 100 ? -10.570 1.938 -1.126 1.00 87.75 100 THR A CA 1
ATOM 767 C C . THR A 1 100 ? -9.166 1.346 -1.177 1.00 87.75 100 THR A C 1
ATOM 769 O O . THR A 1 100 ? -8.285 1.739 -0.408 1.00 87.75 100 THR A O 1
ATOM 772 N N . ILE A 1 101 ? -8.968 0.392 -2.089 1.00 89.44 101 ILE A N 1
ATOM 773 C CA . ILE A 1 101 ? -7.660 -0.163 -2.440 1.00 89.44 101 ILE A CA 1
ATOM 774 C C . ILE A 1 101 ? -7.393 0.160 -3.906 1.00 89.44 101 ILE A C 1
ATOM 776 O O . ILE A 1 101 ? -8.202 -0.190 -4.764 1.00 89.44 101 ILE A O 1
ATOM 780 N N . TYR A 1 102 ? -6.243 0.768 -4.183 1.00 85.31 102 TYR A N 1
ATOM 781 C CA . TYR A 1 102 ? -5.758 1.020 -5.535 1.00 85.31 102 TYR A CA 1
ATOM 782 C C . TYR A 1 102 ? -4.528 0.182 -5.840 1.00 85.31 102 TYR A C 1
ATOM 784 O O . TYR A 1 102 ? -3.661 -0.011 -4.991 1.00 85.31 102 TYR A O 1
ATOM 792 N N . ILE A 1 103 ? -4.468 -0.318 -7.070 1.00 87.81 103 ILE A N 1
ATOM 793 C CA . ILE A 1 103 ? -3.364 -1.123 -7.581 1.00 87.81 103 ILE A CA 1
ATOM 794 C C . ILE A 1 103 ? -2.950 -0.525 -8.924 1.00 87.81 103 ILE A C 1
ATOM 796 O O . ILE A 1 103 ? -3.781 -0.366 -9.815 1.00 87.81 103 ILE A O 1
ATOM 800 N N . GLY A 1 104 ? -1.669 -0.197 -9.056 1.00 80.25 104 GLY A N 1
ATOM 801 C CA . GLY A 1 104 ? -1.083 0.473 -10.211 1.00 80.25 104 GLY A CA 1
ATOM 802 C C . 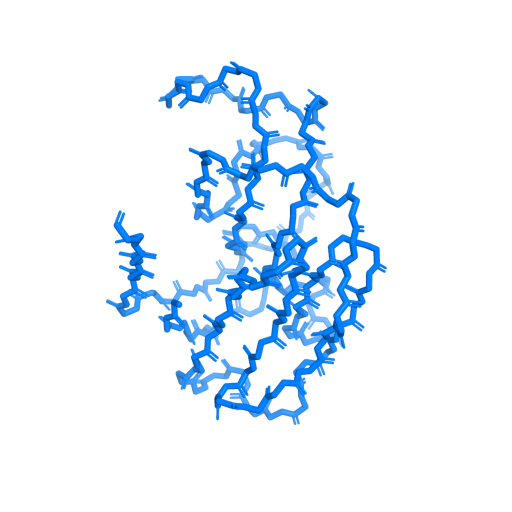GLY A 1 104 ? -0.961 1.986 -10.029 1.00 80.25 104 GLY A C 1
ATOM 803 O O . GLY A 1 104 ? -1.029 2.512 -8.917 1.00 80.25 104 GLY A O 1
ATOM 804 N N . ASN A 1 105 ? -0.759 2.698 -11.136 1.00 69.38 105 ASN A N 1
ATOM 805 C CA . ASN A 1 105 ? -0.846 4.153 -11.151 1.00 69.38 105 ASN A CA 1
ATOM 806 C C . ASN A 1 105 ? -2.275 4.576 -11.524 1.00 69.38 105 ASN A C 1
ATOM 808 O O . ASN A 1 105 ? -2.670 4.383 -12.674 1.00 69.38 105 ASN A O 1
ATOM 812 N N . PRO A 1 106 ? -3.046 5.147 -10.586 1.00 56.16 106 PRO A N 1
ATOM 813 C CA . PRO A 1 106 ? -4.407 5.579 -10.861 1.00 56.16 106 PRO A CA 1
ATOM 814 C C . PRO A 1 106 ? -4.468 6.931 -11.592 1.00 56.16 106 PRO A C 1
ATOM 816 O O . PRO A 1 106 ? -5.566 7.398 -11.877 1.00 56.16 106 PRO A O 1
ATOM 819 N N . ASN A 1 107 ? -3.320 7.569 -11.867 1.00 58.75 107 ASN A N 1
ATOM 820 C CA . ASN A 1 107 ? -3.265 8.867 -12.520 1.00 58.75 107 ASN A CA 1
ATOM 821 C C . ASN A 1 107 ? -2.399 8.852 -13.788 1.00 58.75 107 ASN A C 1
ATOM 823 O O . ASN A 1 107 ? -1.176 8.686 -13.740 1.00 58.75 107 ASN A O 1
ATOM 827 N N . PHE A 1 108 ? -3.036 9.084 -14.933 1.00 51.75 108 PHE A N 1
ATOM 828 C CA . PHE A 1 108 ? -2.397 8.988 -16.247 1.00 51.75 108 PHE A CA 1
ATOM 829 C C . PHE A 1 108 ? -1.405 10.125 -16.564 1.00 51.75 108 PHE A C 1
ATOM 831 O O . PHE A 1 108 ? -0.651 9.997 -17.529 1.00 51.75 108 PHE A O 1
ATOM 838 N N . GLY A 1 109 ? -1.371 11.222 -15.793 1.00 54.44 109 GLY A N 1
ATOM 839 C CA . GLY A 1 109 ? -0.640 12.437 -16.187 1.00 54.44 109 GLY A CA 1
ATOM 840 C C . GLY A 1 109 ? 0.118 13.201 -15.098 1.00 54.44 109 GLY A C 1
ATOM 841 O O . GLY A 1 109 ? 0.706 14.235 -15.413 1.00 54.44 109 GLY A O 1
ATOM 842 N N . TYR A 1 110 ? 0.122 12.760 -13.837 1.00 52.59 110 TYR A N 1
ATOM 843 C CA . TYR A 1 110 ? 0.425 13.691 -12.739 1.00 52.59 110 TYR A CA 1
ATOM 844 C C . TYR A 1 110 ? 1.906 13.964 -12.424 1.00 52.59 110 TYR A C 1
ATOM 846 O O . TYR A 1 110 ? 2.176 14.936 -11.727 1.00 52.59 110 TYR A O 1
ATOM 854 N N . TRP A 1 111 ? 2.892 13.218 -12.945 1.00 53.09 111 TRP A N 1
ATOM 855 C CA . TRP A 1 111 ? 4.248 13.320 -12.369 1.00 53.09 111 TRP A CA 1
ATOM 856 C C . TRP A 1 111 ? 5.451 13.248 -13.313 1.00 53.09 111 TRP A C 1
ATOM 858 O O . TRP A 1 111 ? 6.540 12.991 -12.819 1.00 53.09 111 TRP A O 1
ATOM 868 N N . THR A 1 112 ? 5.326 13.587 -14.605 1.00 57.50 112 THR A N 1
ATOM 869 C CA . THR A 1 112 ? 6.410 13.572 -15.633 1.00 57.50 112 THR A CA 1
ATOM 870 C C . THR A 1 112 ? 6.641 12.222 -16.335 1.00 57.50 112 THR A C 1
ATOM 872 O O . THR A 1 112 ? 6.067 11.200 -15.969 1.00 57.50 112 THR A O 1
ATOM 875 N N . SER A 1 113 ? 7.444 12.227 -17.409 1.00 62.69 113 SER A N 1
ATOM 876 C CA . SER A 1 113 ? 7.813 11.031 -18.174 1.00 62.69 113 SER A CA 1
ATOM 877 C C . SER A 1 113 ? 8.937 10.256 -17.476 1.00 62.69 113 SER A C 1
ATOM 879 O O . SER A 1 113 ? 10.117 10.547 -17.686 1.00 62.69 113 SER A O 1
ATOM 881 N N . SER A 1 114 ? 8.594 9.250 -16.680 1.00 68.56 114 SER A N 1
ATOM 882 C CA . SER A 1 114 ? 9.541 8.222 -16.228 1.00 68.56 114 SER A CA 1
ATOM 883 C C . SER A 1 114 ? 9.124 6.833 -16.720 1.00 68.56 114 SER A C 1
ATOM 885 O O . SER A 1 114 ? 8.038 6.652 -17.275 1.00 68.56 114 SER A O 1
ATOM 887 N N . SER A 1 115 ? 10.037 5.863 -16.617 1.00 74.56 115 SER A N 1
ATOM 888 C CA . SER A 1 115 ? 9.772 4.487 -17.032 1.00 74.56 115 SER A CA 1
ATOM 889 C C . SER A 1 115 ? 8.644 3.879 -16.202 1.00 74.56 115 SER A C 1
ATOM 891 O O . SER A 1 115 ? 8.568 4.077 -14.990 1.00 74.56 115 SER A O 1
ATOM 893 N N . TRP A 1 116 ? 7.787 3.111 -16.870 1.00 76.38 116 TRP A N 1
ATOM 894 C CA . TRP A 1 116 ? 6.815 2.257 -16.201 1.00 76.38 116 TRP A CA 1
ATOM 895 C C . TRP A 1 116 ? 7.541 1.083 -15.551 1.00 76.38 116 TRP A C 1
ATOM 897 O O . TRP A 1 116 ? 8.364 0.433 -16.200 1.00 76.38 116 TRP A O 1
ATOM 907 N N . GLY A 1 117 ? 7.250 0.833 -14.279 1.00 80.00 117 GLY A N 1
ATOM 908 C CA . GLY A 1 117 ? 7.671 -0.384 -13.603 1.00 80.00 117 GLY A CA 1
ATOM 909 C C . GLY A 1 117 ? 6.720 -1.549 -13.884 1.00 80.00 117 GLY A C 1
ATOM 910 O O . GLY A 1 117 ? 5.688 -1.403 -14.545 1.00 80.00 117 GLY A O 1
ATOM 911 N N . GLN A 1 118 ? 7.052 -2.706 -13.320 1.00 85.88 118 GLN A N 1
ATOM 912 C CA . GLN A 1 118 ? 6.207 -3.896 -13.320 1.00 85.88 118 GLN A CA 1
ATOM 913 C C . GLN A 1 118 ? 6.238 -4.563 -11.944 1.00 85.88 118 GLN A C 1
ATOM 915 O O . GLN A 1 118 ? 7.297 -4.692 -11.329 1.00 85.88 118 GLN A O 1
ATOM 920 N N . PHE A 1 119 ? 5.076 -5.020 -11.487 1.00 89.25 119 PHE A N 1
ATOM 921 C CA . PHE A 1 119 ? 4.925 -5.787 -10.259 1.00 89.25 119 PHE A CA 1
ATOM 922 C C . PHE A 1 119 ? 3.822 -6.832 -10.422 1.00 89.25 119 PHE A C 1
ATOM 924 O O . PHE A 1 119 ? 2.837 -6.604 -11.126 1.00 89.25 119 PHE A O 1
ATOM 931 N N . ASP A 1 120 ? 3.983 -7.948 -9.722 1.00 92.75 120 ASP A N 1
ATOM 932 C CA . ASP A 1 120 ? 3.005 -9.023 -9.643 1.00 92.75 120 ASP A CA 1
ATOM 933 C C . ASP A 1 120 ? 2.329 -9.010 -8.274 1.00 92.75 120 ASP A C 1
ATOM 935 O O . ASP A 1 120 ? 2.992 -8.928 -7.236 1.00 92.75 120 ASP A O 1
ATOM 939 N N . VAL A 1 121 ? 1.005 -9.161 -8.260 1.00 94.56 1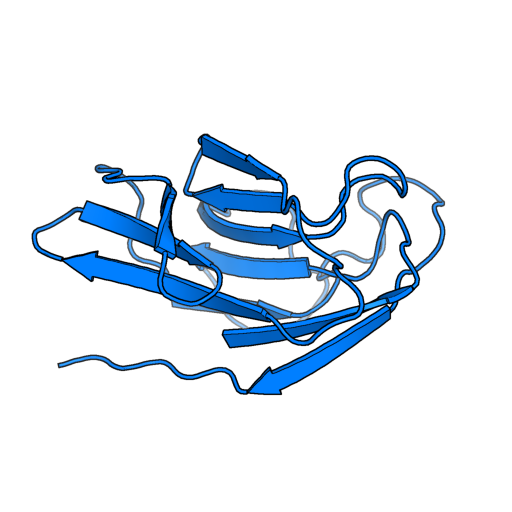21 VAL A N 1
ATOM 940 C CA . VAL A 1 121 ? 0.219 -9.340 -7.035 1.00 94.56 121 VAL A CA 1
ATOM 941 C C . VAL A 1 121 ? -0.290 -10.774 -6.991 1.00 94.56 121 VAL A C 1
ATOM 943 O O . VAL A 1 121 ? -1.088 -11.175 -7.831 1.00 94.56 121 VAL A O 1
ATOM 946 N N . ASP A 1 122 ? 0.144 -11.535 -5.988 1.00 97.50 122 ASP A N 1
ATOM 947 C CA . ASP A 1 122 ? -0.343 -12.902 -5.760 1.00 97.50 122 ASP A CA 1
ATOM 948 C C . ASP A 1 122 ? -1.731 -12.868 -5.106 1.00 97.50 122 ASP A C 1
ATOM 950 O O . ASP A 1 122 ? -2.696 -13.453 -5.592 1.00 97.50 122 ASP A O 1
ATOM 954 N N . TYR A 1 123 ? -1.872 -12.099 -4.022 1.00 97.31 123 TYR A N 1
ATOM 955 C CA . TYR A 1 123 ? -3.175 -11.897 -3.398 1.00 97.31 123 TYR A CA 1
ATOM 956 C C . TYR A 1 123 ? -3.293 -10.575 -2.648 1.00 97.31 123 TYR A C 1
ATOM 958 O O . TYR A 1 123 ? -2.352 -10.074 -2.023 1.00 97.31 123 TYR A O 1
ATOM 966 N N . VAL A 1 124 ? -4.533 -10.097 -2.579 1.00 96.81 124 VAL A N 1
ATOM 967 C CA . VAL A 1 124 ? -4.991 -9.100 -1.613 1.00 96.81 124 VAL A CA 1
ATOM 968 C C . VAL A 1 124 ? -6.006 -9.779 -0.704 1.00 96.81 124 VAL A C 1
ATOM 970 O O . VAL A 1 124 ? -6.958 -10.394 -1.171 1.00 96.81 124 VAL A O 1
ATOM 973 N N . ARG A 1 125 ? -5.789 -9.699 0.610 1.00 97.06 125 ARG A N 1
ATOM 974 C CA . ARG A 1 125 ? -6.708 -10.238 1.615 1.00 97.06 125 ARG A CA 1
ATOM 975 C C . ARG A 1 125 ? -7.082 -9.125 2.575 1.00 97.06 125 ARG A C 1
ATOM 977 O O . ARG A 1 125 ? -6.190 -8.499 3.144 1.00 97.06 125 ARG A O 1
ATOM 984 N N . VAL A 1 126 ? -8.382 -8.930 2.753 1.00 95.50 126 VAL A N 1
ATOM 985 C CA . VAL A 1 126 ? -8.968 -8.026 3.743 1.00 95.50 126 VAL A CA 1
ATOM 986 C C . VAL A 1 126 ? -9.791 -8.877 4.698 1.00 95.50 126 VAL A C 1
ATOM 988 O O . VAL A 1 126 ? -10.581 -9.710 4.258 1.00 95.50 126 VAL A O 1
ATOM 991 N N . THR A 1 127 ? -9.584 -8.678 5.995 1.00 94.12 127 THR A N 1
ATOM 992 C CA . THR A 1 127 ? -10.358 -9.336 7.047 1.00 94.12 127 THR A CA 1
ATOM 993 C C . THR A 1 127 ? -10.930 -8.248 7.942 1.00 94.12 127 THR A C 1
ATOM 995 O O . THR A 1 127 ? -10.179 -7.404 8.426 1.00 94.12 127 THR A O 1
ATOM 998 N N . ALA A 1 128 ? -12.241 -8.278 8.154 1.00 85.44 128 ALA A N 1
ATOM 999 C CA . ALA A 1 128 ? -12.944 -7.438 9.113 1.00 85.44 128 ALA A CA 1
ATOM 1000 C C . ALA A 1 128 ? -13.739 -8.346 10.076 1.00 85.44 128 ALA A C 1
ATOM 1002 O O . ALA A 1 128 ? -14.128 -9.439 9.651 1.00 85.44 128 ALA A O 1
ATOM 1003 N N . PRO A 1 129 ? -13.919 -7.948 11.349 1.00 67.31 129 PRO A N 1
ATOM 1004 C CA . PRO A 1 129 ? -14.841 -8.603 12.278 1.00 67.31 129 PRO A CA 1
ATOM 1005 C C . PRO A 1 129 ? -16.293 -8.595 11.791 1.00 67.31 129 PRO A C 1
ATOM 1007 O O . PRO A 1 129 ? -16.676 -7.621 11.102 1.00 67.31 129 PRO A O 1
#